Protein AF-A0AAV9NTB2-F1 (afdb_monomer)

Secondary structure (DSSP, 8-state):
---HHHHHHHHHHHHHHHHHHS-HHHHHHHHHHHHHHHHHHHHHHHHHHHHHHHH-S-HHHHHHHHHHHHHHHHHHHHHS--HHHHHHHHHHHHHHHHHHHTTS-------------------------------HHHHHHHHHHHHHHTT--

Solvent-accessible surface area (backbone atoms only — not comparable to full-atom values): 8979 Å² total; per-residue (Å²): 133,82,53,70,70,56,55,55,50,52,55,52,52,49,26,51,47,18,60,76,79,53,51,53,69,58,16,50,50,50,49,51,51,53,54,57,49,51,49,52,57,45,47,52,51,20,52,50,23,45,50,46,26,71,69,45,85,49,70,67,60,19,45,53,24,16,50,53,14,29,54,39,21,50,53,46,25,74,75,55,76,46,72,67,34,51,50,46,30,55,51,22,52,51,47,44,55,48,53,64,54,68,69,67,76,66,83,85,73,86,76,91,75,91,81,92,84,80,91,78,86,86,87,79,84,82,74,86,74,80,72,79,78,80,56,65,79,56,55,57,55,52,54,50,56,51,55,57,54,69,72,76,114

pLDDT: mean 71.11, std 19.21, range [32.44, 97.31]

Radius of gyration: 24.72 Å; Cα contacts (8 Å, |Δi|>4): 89; chains: 1; bounding box: 62×46×72 Å

Organism: NCBI:txid1690606

Sequence (153 aa):
MESLQQQYWAQYEEAGELFMHGSIEDGLTLCLDLRRQVKMGLYLRAMVNAALAIFSENAVDKSEYATECLDLSNMLHKQAPDDETAWLVKHAENLMSKTSSSHIEIEEDQDLKDDPGIVTECFGSPTEVDKPSISWEGMFTNHWKAAKRSQQD

Nearest PDB structures (foldseek):
  3efz-assembly2_D  TM=5.428E-01  e=1.193E+00  Cryptosporidium parvum Iowa II
  6os0-assembly1_A  TM=4.804E-01  e=1.068E+00  Homo sapiens
  6gkf-assembly1_B  TM=5.315E-01  e=3.606E+00  Homo sapiens
  8t1v-assembly1_A  TM=4.320E-01  e=2.317E+00  Homo sapiens

Mean predicted aligned error: 17.04 Å

Foldseek 3Di:
DDDPVVVLVVLLVVLVCCCPPRPPVVSVVSVVVSVVCVLVVLQVLLVVLLVCLVPPPDLVSVQVSLVSSLVSLVVSCVVPNDPVSVVSNVSSVVSNVVSVVVVPPPDPPDDDDDDDDDDDDDDDDDDDDPDPPPPVVPPVVVVVVVVVVVVVD

Structure (mmCIF, N/CA/C/O backbone):
data_AF-A0AAV9NTB2-F1
#
_entry.id   AF-A0AAV9NTB2-F1
#
loop_
_atom_site.group_PDB
_atom_site.id
_atom_site.type_symbol
_atom_site.label_atom_id
_atom_site.label_alt_id
_atom_site.label_comp_id
_atom_site.label_asym_id
_atom_site.label_entity_id
_atom_site.label_seq_id
_atom_site.pdbx_PDB_ins_code
_atom_site.Cartn_x
_atom_site.Cartn_y
_atom_site.Cartn_z
_atom_site.occupancy
_atom_site.B_iso_or_equiv
_atom_site.auth_seq_id
_atom_site.auth_comp_id
_atom_site.auth_asym_id
_atom_site.auth_atom_id
_atom_site.pdbx_PDB_model_num
ATOM 1 N N . MET A 1 1 ? 21.826 -14.119 3.179 1.00 43.31 1 MET A N 1
ATOM 2 C CA . MET A 1 1 ? 20.469 -13.828 2.680 1.00 43.31 1 MET A CA 1
ATOM 3 C C . MET A 1 1 ? 20.367 -12.312 2.684 1.00 43.31 1 MET A C 1
ATOM 5 O O . MET A 1 1 ? 20.500 -11.740 3.757 1.00 43.31 1 MET A O 1
ATOM 9 N N . GLU A 1 2 ? 20.326 -11.671 1.517 1.00 63.91 2 GLU A N 1
ATOM 10 C CA . GLU A 1 2 ? 20.211 -10.205 1.429 1.00 63.91 2 GLU A CA 1
ATOM 11 C C . GLU A 1 2 ? 18.852 -9.749 1.959 1.00 63.91 2 GLU A C 1
ATOM 13 O O . GLU A 1 2 ? 17.868 -10.487 1.862 1.00 63.91 2 GLU A O 1
ATOM 18 N N . SER A 1 3 ? 18.799 -8.556 2.552 1.00 75.06 3 SER A N 1
ATOM 19 C CA . SER A 1 3 ? 17.530 -8.009 3.024 1.00 75.06 3 SER A CA 1
ATOM 20 C C . SER A 1 3 ? 16.627 -7.683 1.835 1.00 75.06 3 SER A C 1
ATOM 22 O O . SER A 1 3 ? 17.103 -7.344 0.752 1.00 75.06 3 SER A O 1
ATOM 24 N N . LEU A 1 4 ? 15.309 -7.741 2.039 1.00 65.19 4 LEU A N 1
ATOM 25 C CA . LEU A 1 4 ? 14.339 -7.373 1.005 1.00 65.19 4 LEU A CA 1
ATOM 26 C C . LEU A 1 4 ? 14.660 -5.981 0.431 1.00 65.19 4 LEU A C 1
ATOM 28 O O . LEU A 1 4 ? 14.701 -5.795 -0.775 1.00 65.19 4 LEU A O 1
ATOM 32 N N . GLN A 1 5 ? 15.015 -5.027 1.292 1.00 62.38 5 GLN A N 1
ATOM 33 C CA . GLN A 1 5 ? 15.408 -3.680 0.883 1.00 62.38 5 GLN A CA 1
ATOM 34 C C . GLN A 1 5 ? 16.631 -3.651 -0.052 1.00 62.38 5 GLN A C 1
ATOM 36 O O . GLN A 1 5 ? 16.646 -2.863 -0.995 1.00 62.38 5 GLN A O 1
ATOM 41 N N . GLN A 1 6 ? 17.639 -4.500 0.183 1.00 69.88 6 GLN A N 1
ATOM 42 C CA . GLN A 1 6 ? 18.811 -4.606 -0.696 1.00 69.88 6 GLN A CA 1
ATOM 43 C C . GLN A 1 6 ? 18.429 -5.144 -2.079 1.00 69.88 6 GLN A C 1
ATOM 45 O O . GLN A 1 6 ? 18.908 -4.626 -3.082 1.00 69.88 6 GLN A O 1
ATOM 50 N N . GLN A 1 7 ? 17.506 -6.106 -2.138 1.00 72.75 7 GLN A N 1
ATOM 51 C CA . GLN A 1 7 ? 17.030 -6.678 -3.401 1.00 72.75 7 GLN A CA 1
ATOM 52 C C . GLN A 1 7 ? 16.250 -5.657 -4.242 1.00 72.75 7 GLN A C 1
ATOM 54 O O . GLN A 1 7 ? 16.481 -5.548 -5.443 1.00 72.75 7 GLN A O 1
ATOM 59 N N . TYR A 1 8 ? 15.381 -4.856 -3.615 1.00 74.50 8 TYR A N 1
ATOM 60 C CA . TYR A 1 8 ? 14.674 -3.764 -4.301 1.00 74.50 8 TYR A CA 1
ATOM 61 C C . TYR A 1 8 ? 15.634 -2.711 -4.851 1.00 74.50 8 TYR A C 1
ATOM 63 O O . TYR A 1 8 ? 15.441 -2.205 -5.955 1.00 74.50 8 TYR A O 1
ATOM 71 N N . TRP A 1 9 ? 16.660 -2.363 -4.071 1.00 76.31 9 TRP A N 1
ATOM 72 C CA . TRP A 1 9 ? 17.654 -1.383 -4.491 1.00 76.31 9 TRP A CA 1
ATOM 73 C C . TRP A 1 9 ? 18.469 -1.887 -5.685 1.00 76.31 9 TRP A C 1
ATOM 75 O O . TRP A 1 9 ? 18.619 -1.158 -6.661 1.00 76.31 9 TRP A O 1
ATOM 85 N N . ALA A 1 10 ? 18.901 -3.150 -5.651 1.00 84.25 10 ALA A N 1
ATOM 86 C CA . ALA A 1 10 ? 19.618 -3.776 -6.757 1.00 84.25 10 ALA A CA 1
ATOM 87 C C . ALA A 1 10 ? 18.792 -3.776 -8.057 1.00 84.25 10 ALA A C 1
ATOM 89 O O . ALA A 1 10 ? 19.298 -3.392 -9.106 1.00 84.25 10 ALA A O 1
ATOM 90 N N . GLN A 1 11 ? 17.500 -4.116 -7.983 1.00 84.25 11 GLN A N 1
ATOM 91 C CA . GLN A 1 11 ? 16.599 -4.078 -9.143 1.00 84.25 11 GLN A CA 1
ATOM 92 C C . GLN A 1 11 ? 16.382 -2.650 -9.677 1.00 84.25 11 GLN A C 1
ATOM 94 O O . GLN A 1 11 ? 16.212 -2.447 -10.879 1.00 84.25 11 GLN A O 1
ATOM 99 N N . TYR A 1 12 ? 16.384 -1.643 -8.800 1.00 77.62 12 TYR A N 1
ATOM 100 C CA . TYR A 1 12 ? 16.284 -0.241 -9.210 1.00 77.62 12 TYR A CA 1
ATOM 101 C C . TYR A 1 12 ? 17.552 0.239 -9.933 1.00 7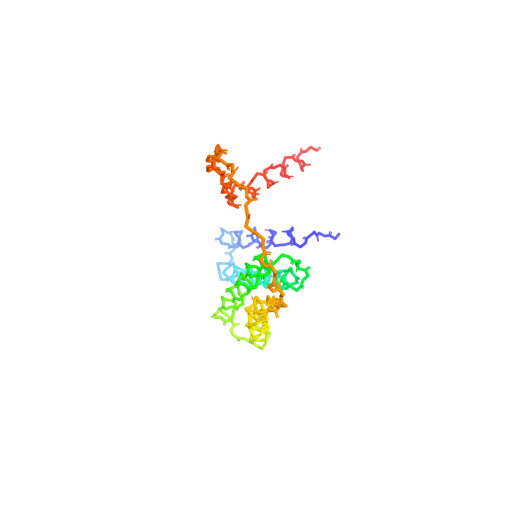7.62 12 TYR A C 1
ATOM 103 O O . TYR A 1 12 ? 17.452 0.921 -10.954 1.00 77.62 12 TYR A O 1
ATOM 111 N N . GLU A 1 13 ? 18.737 -0.134 -9.438 1.00 85.50 13 GLU A N 1
ATOM 112 C CA . GLU A 1 13 ? 20.017 0.145 -10.107 1.00 85.50 13 GLU A CA 1
ATOM 113 C C . GLU A 1 13 ? 20.100 -0.558 -11.468 1.00 85.50 13 GLU A C 1
ATOM 115 O O . GLU A 1 13 ? 20.456 0.072 -12.463 1.00 85.50 13 GLU A O 1
ATOM 120 N N . GLU A 1 14 ? 19.671 -1.819 -11.543 1.00 87.50 14 GLU A N 1
ATOM 121 C CA . GLU A 1 14 ? 19.603 -2.595 -12.786 1.00 87.50 14 GLU A CA 1
ATOM 122 C C . GLU A 1 14 ? 18.695 -1.938 -13.835 1.00 87.50 14 GLU A C 1
ATOM 124 O O . GLU A 1 14 ? 19.073 -1.827 -15.002 1.00 87.50 14 GLU A O 1
ATOM 129 N N . ALA A 1 15 ? 17.529 -1.423 -13.433 1.00 80.06 15 ALA A N 1
ATOM 130 C CA . ALA A 1 15 ? 16.665 -0.675 -14.345 1.00 80.06 15 ALA A CA 1
ATOM 131 C C . ALA A 1 15 ? 17.360 0.589 -14.892 1.00 80.06 15 ALA A C 1
ATOM 133 O O . ALA A 1 15 ? 17.215 0.915 -16.071 1.00 80.06 15 ALA A O 1
ATOM 134 N N . GLY A 1 16 ? 18.150 1.280 -14.060 1.00 67.69 16 GLY A N 1
ATOM 135 C CA . GLY A 1 16 ? 18.963 2.428 -14.471 1.00 67.69 16 GLY A CA 1
ATOM 136 C C . GLY A 1 16 ? 20.032 2.066 -15.505 1.00 67.69 16 GLY A C 1
ATOM 137 O O . GLY A 1 16 ? 20.157 2.743 -16.527 1.00 67.69 16 GLY A O 1
ATOM 138 N N . GLU A 1 17 ? 20.751 0.967 -15.281 1.00 86.62 17 GLU A N 1
ATOM 139 C CA . GLU A 1 17 ? 21.743 0.437 -16.225 1.00 86.62 17 GLU A CA 1
ATOM 140 C C . GLU A 1 17 ? 21.099 0.044 -17.563 1.00 86.62 17 GLU A C 1
ATOM 142 O O . GLU A 1 17 ? 21.627 0.372 -18.628 1.00 86.62 17 GLU A O 1
ATOM 147 N N . LEU A 1 18 ? 19.912 -0.573 -17.534 1.00 85.25 18 LEU A N 1
ATOM 148 C CA . LEU A 1 18 ? 19.158 -0.916 -18.744 1.00 85.25 18 LEU A CA 1
ATOM 149 C C . LEU A 1 18 ? 18.771 0.322 -19.564 1.00 85.25 18 LEU A C 1
ATOM 151 O O . LEU A 1 18 ? 18.844 0.277 -20.790 1.00 85.25 18 LEU A O 1
ATOM 155 N N . PHE A 1 19 ? 18.432 1.446 -18.929 1.00 62.06 19 PHE A N 1
ATOM 156 C CA . PHE A 1 19 ? 18.152 2.689 -19.658 1.00 62.06 19 PHE A CA 1
ATOM 157 C C . PHE A 1 19 ? 19.396 3.349 -20.254 1.00 62.06 19 PHE A C 1
ATOM 159 O O . PHE A 1 19 ? 19.310 3.965 -21.317 1.00 62.06 19 PHE A O 1
ATOM 166 N N . MET A 1 20 ? 20.534 3.257 -19.569 1.00 80.75 20 MET A N 1
ATOM 167 C CA . MET A 1 20 ? 21.768 3.940 -19.972 1.00 80.75 20 MET A CA 1
ATOM 168 C C . MET A 1 20 ? 22.573 3.144 -20.998 1.00 80.75 20 MET A C 1
ATOM 170 O O . MET A 1 20 ? 23.208 3.721 -21.886 1.00 80.75 20 MET A O 1
ATOM 174 N N . HIS A 1 21 ? 22.573 1.822 -20.860 1.00 91.19 21 HIS A N 1
ATOM 175 C CA . HIS A 1 21 ? 23.510 0.935 -21.543 1.00 91.19 21 HIS A CA 1
ATOM 176 C C . HIS A 1 21 ? 22.848 -0.312 -22.141 1.00 91.19 21 HIS A C 1
ATOM 178 O O . HIS A 1 21 ? 23.519 -1.064 -22.849 1.00 91.19 21 HIS A O 1
ATOM 184 N N . GLY A 1 22 ? 21.554 -0.529 -21.896 1.00 84.50 22 GLY A N 1
ATOM 185 C CA . GLY A 1 22 ? 20.830 -1.726 -22.313 1.00 84.50 22 GLY A CA 1
ATOM 186 C C . GLY A 1 22 ? 19.554 -1.445 -23.108 1.00 84.50 22 GLY A C 1
ATOM 187 O O . GLY A 1 22 ? 19.441 -0.482 -23.869 1.00 84.50 22 GLY A O 1
ATOM 188 N N . SER A 1 23 ? 18.598 -2.359 -22.959 1.00 95.44 23 SER A N 1
ATOM 189 C CA . SER A 1 23 ? 17.282 -2.285 -23.583 1.00 95.44 23 SER A CA 1
ATOM 190 C C . SER A 1 23 ? 16.352 -1.398 -22.759 1.00 95.44 23 SER A C 1
ATOM 192 O O . SER A 1 23 ? 16.000 -1.720 -21.623 1.00 95.44 23 SER A O 1
ATOM 194 N N . ILE A 1 24 ? 15.907 -0.291 -23.358 1.00 81.38 24 ILE A N 1
ATOM 195 C CA . ILE A 1 24 ? 14.955 0.639 -22.734 1.00 81.38 24 ILE A CA 1
ATOM 196 C C . ILE A 1 24 ? 13.633 -0.066 -22.391 1.00 81.38 24 ILE A C 1
ATOM 198 O O . ILE A 1 24 ? 13.017 0.244 -21.375 1.00 81.38 24 ILE A O 1
ATOM 202 N N . GLU A 1 25 ? 13.190 -1.007 -23.227 1.00 85.44 25 GLU A N 1
ATOM 203 C CA . GLU A 1 25 ? 11.944 -1.753 -23.017 1.00 85.44 25 GLU A CA 1
ATOM 204 C C . GLU A 1 25 ? 12.028 -2.665 -21.785 1.00 85.44 25 GLU A C 1
ATOM 206 O O . GLU A 1 25 ? 11.097 -2.705 -20.974 1.00 85.44 25 GLU A O 1
ATOM 211 N N . ASP A 1 26 ? 13.173 -3.318 -21.585 1.00 82.81 26 ASP A N 1
ATOM 212 C CA . ASP A 1 26 ? 13.409 -4.165 -20.414 1.00 82.81 26 ASP A CA 1
ATOM 213 C C . ASP A 1 26 ? 13.547 -3.319 -19.142 1.00 82.81 26 ASP A C 1
ATOM 215 O O . ASP A 1 26 ? 12.938 -3.637 -18.119 1.00 82.81 26 ASP A O 1
ATOM 219 N N . GLY A 1 27 ? 14.253 -2.183 -19.221 1.00 77.62 27 GLY A N 1
ATOM 220 C CA . GLY A 1 27 ? 14.339 -1.219 -18.118 1.00 77.62 27 GLY A CA 1
ATOM 221 C C . GLY A 1 27 ? 12.964 -0.680 -17.712 1.00 77.62 27 GLY A C 1
ATOM 222 O O . GLY A 1 27 ? 12.636 -0.612 -16.525 1.00 77.62 27 GLY A O 1
ATOM 223 N N . LEU A 1 28 ? 12.106 -0.370 -18.690 1.00 70.44 28 LEU A N 1
ATOM 224 C CA . LEU A 1 28 ? 10.731 0.068 -18.443 1.00 70.44 28 LEU A CA 1
ATOM 225 C C . LEU A 1 28 ? 9.891 -1.037 -17.792 1.00 70.44 28 LEU A C 1
ATOM 227 O O . LEU A 1 28 ? 9.151 -0.761 -16.846 1.00 70.44 28 LEU A O 1
ATOM 231 N N . THR A 1 29 ? 10.013 -2.273 -18.274 1.00 84.25 29 THR A N 1
ATOM 232 C CA . THR A 1 29 ? 9.312 -3.436 -17.713 1.00 84.25 29 THR A CA 1
ATOM 233 C C . THR A 1 29 ? 9.701 -3.650 -16.252 1.00 84.25 29 THR A C 1
ATOM 235 O O . THR A 1 29 ? 8.822 -3.720 -15.389 1.00 84.25 29 THR A O 1
ATOM 238 N N . LEU A 1 30 ? 11.000 -3.626 -15.947 1.00 82.31 30 LEU A N 1
ATOM 239 C CA . LEU A 1 30 ? 11.513 -3.772 -14.586 1.00 82.31 30 LEU A CA 1
ATOM 240 C C . LEU A 1 30 ? 11.048 -2.631 -13.667 1.00 82.31 30 LEU A C 1
ATOM 242 O O . LEU A 1 30 ? 10.604 -2.879 -12.546 1.00 82.31 30 LEU A O 1
ATOM 246 N N . CYS A 1 31 ? 11.045 -1.381 -14.144 1.00 75.69 31 CYS A N 1
ATOM 247 C CA . CYS A 1 31 ? 10.476 -0.256 -13.395 1.00 75.69 31 CYS A CA 1
ATOM 248 C C . CYS A 1 31 ? 8.975 -0.414 -13.122 1.00 75.69 31 CYS A C 1
ATOM 250 O O . CYS A 1 31 ? 8.501 -0.036 -12.048 1.00 75.69 31 CYS A O 1
ATOM 252 N N . LEU A 1 32 ? 8.203 -0.947 -14.071 1.00 70.44 32 LEU A N 1
ATOM 253 C CA . LEU A 1 32 ? 6.778 -1.211 -13.869 1.00 70.44 32 LEU A CA 1
ATOM 254 C C . LEU A 1 32 ? 6.554 -2.321 -12.839 1.00 70.44 32 LEU A C 1
ATOM 256 O O . LEU A 1 32 ? 5.633 -2.209 -12.026 1.00 70.44 32 LEU A O 1
ATOM 260 N N . ASP A 1 33 ? 7.408 -3.339 -12.820 1.00 79.19 33 ASP A N 1
ATOM 261 C CA . ASP A 1 33 ? 7.367 -4.398 -11.815 1.00 79.19 33 ASP A CA 1
ATOM 262 C C . ASP A 1 33 ? 7.758 -3.881 -10.430 1.00 79.19 33 ASP A C 1
ATOM 264 O O . ASP A 1 33 ? 7.016 -4.092 -9.471 1.00 79.19 33 ASP A O 1
ATOM 268 N N . LEU A 1 34 ? 8.814 -3.075 -10.319 1.00 74.19 34 LEU A N 1
ATOM 269 C CA . LEU A 1 34 ? 9.170 -2.383 -9.075 1.00 74.19 34 LEU A CA 1
ATOM 270 C C . LEU A 1 34 ? 8.062 -1.444 -8.593 1.00 74.19 34 LEU A C 1
ATOM 272 O O . LEU A 1 34 ? 7.739 -1.388 -7.406 1.00 74.19 34 LEU A O 1
ATOM 276 N N . ARG A 1 35 ? 7.398 -0.740 -9.513 1.00 65.62 35 ARG A N 1
ATOM 277 C CA . ARG A 1 35 ? 6.226 0.081 -9.190 1.00 65.62 35 ARG A CA 1
ATOM 278 C C . ARG A 1 35 ? 5.067 -0.771 -8.675 1.00 65.62 35 ARG A C 1
ATOM 280 O O . ARG A 1 35 ? 4.363 -0.347 -7.760 1.00 65.62 35 ARG A O 1
ATOM 287 N N . ARG A 1 36 ? 4.839 -1.965 -9.229 1.00 66.75 36 ARG A N 1
ATOM 288 C CA . ARG A 1 36 ? 3.862 -2.916 -8.670 1.00 66.75 36 ARG A CA 1
ATOM 289 C C . ARG A 1 36 ? 4.288 -3.370 -7.281 1.00 66.75 36 ARG A C 1
ATOM 291 O O . ARG A 1 36 ? 3.431 -3.533 -6.427 1.00 66.75 36 ARG A O 1
ATOM 298 N N . GLN A 1 37 ? 5.581 -3.487 -7.025 1.00 72.12 37 GLN A N 1
ATOM 299 C CA . GLN A 1 37 ? 6.101 -3.833 -5.715 1.00 72.12 37 GLN A CA 1
ATOM 300 C C . GLN A 1 37 ? 5.979 -2.687 -4.674 1.00 72.12 37 GLN A C 1
ATOM 302 O O . GLN A 1 37 ? 5.809 -2.967 -3.492 1.00 72.12 37 GLN A O 1
ATOM 307 N N . VAL A 1 38 ? 5.903 -1.403 -5.067 1.00 68.06 38 VAL A N 1
ATOM 308 C CA . VAL A 1 38 ? 5.487 -0.296 -4.158 1.00 68.06 38 VAL A CA 1
ATOM 309 C C . VAL A 1 38 ? 4.096 -0.547 -3.563 1.00 68.06 38 VAL A C 1
ATOM 311 O O . VAL A 1 38 ? 3.831 -0.162 -2.421 1.00 68.06 38 VAL A O 1
ATOM 314 N N . LYS A 1 39 ? 3.222 -1.268 -4.280 1.00 69.75 39 LYS A N 1
ATOM 315 C CA . LYS A 1 39 ? 1.941 -1.728 -3.726 1.00 69.75 39 LYS A CA 1
ATOM 316 C C . LYS A 1 39 ? 2.146 -2.634 -2.521 1.00 69.75 39 LYS A C 1
ATOM 318 O O . LYS A 1 39 ? 1.369 -2.532 -1.588 1.00 69.75 39 LYS A O 1
ATOM 323 N N . MET A 1 40 ? 3.204 -3.446 -2.487 1.00 74.62 40 MET A N 1
ATOM 324 C CA . MET A 1 40 ? 3.545 -4.250 -1.311 1.00 74.62 40 MET A CA 1
ATOM 325 C C . MET A 1 40 ? 3.875 -3.356 -0.111 1.00 74.62 40 MET A C 1
ATOM 327 O O . MET A 1 40 ? 3.414 -3.621 0.991 1.00 74.62 40 MET A O 1
ATOM 331 N N . GLY A 1 41 ? 4.603 -2.253 -0.316 1.00 80.25 41 GLY A N 1
ATOM 332 C CA . GLY A 1 41 ? 4.868 -1.272 0.743 1.00 80.25 41 GLY A CA 1
ATOM 333 C C . GLY A 1 41 ? 3.591 -0.612 1.274 1.00 80.25 41 GLY A C 1
ATOM 334 O O . GLY A 1 41 ? 3.389 -0.538 2.486 1.00 80.25 41 GLY A O 1
ATOM 335 N N . LEU A 1 42 ? 2.698 -0.186 0.375 1.00 82.94 42 LEU A N 1
ATOM 336 C CA . LEU A 1 42 ? 1.389 0.365 0.747 1.00 82.94 42 LEU A CA 1
ATOM 337 C C . LEU A 1 42 ? 0.503 -0.681 1.440 1.00 82.94 42 LEU A C 1
ATOM 339 O O . LEU A 1 42 ? -0.155 -0.360 2.423 1.00 82.94 42 LEU A O 1
ATOM 343 N N . TYR A 1 43 ? 0.523 -1.928 0.966 1.00 81.06 43 TYR A N 1
ATOM 344 C CA . TYR A 1 43 ? -0.249 -3.043 1.513 1.00 81.06 43 TYR A CA 1
ATOM 345 C C . TYR A 1 43 ? 0.224 -3.402 2.919 1.00 81.06 43 TYR A C 1
ATOM 347 O O . TYR A 1 43 ? -0.577 -3.450 3.847 1.00 81.06 43 TYR A O 1
ATOM 355 N N . LEU A 1 44 ? 1.536 -3.561 3.116 1.00 77.44 44 LEU A N 1
ATOM 356 C CA . LEU A 1 44 ? 2.121 -3.800 4.434 1.00 77.44 44 LEU A CA 1
ATOM 357 C C . LEU A 1 44 ? 1.795 -2.658 5.400 1.00 77.44 44 LEU A C 1
ATOM 359 O O . LEU A 1 44 ? 1.406 -2.917 6.535 1.00 77.44 44 LEU A O 1
ATOM 363 N N . ARG A 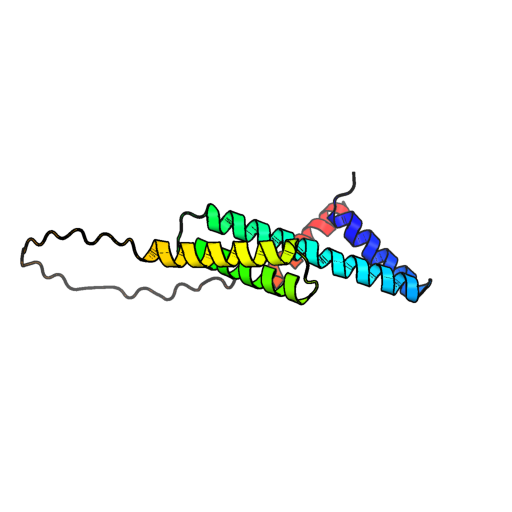1 45 ? 1.887 -1.401 4.952 1.00 84.50 45 ARG A N 1
ATOM 364 C CA . ARG A 1 45 ? 1.525 -0.241 5.776 1.00 84.50 45 ARG A CA 1
ATOM 365 C C . ARG A 1 45 ? 0.036 -0.228 6.131 1.00 84.50 45 ARG A C 1
ATOM 367 O O . ARG A 1 45 ? -0.301 0.052 7.279 1.00 84.50 45 ARG A O 1
ATOM 374 N N . ALA A 1 46 ? -0.848 -0.563 5.194 1.00 83.94 46 ALA A N 1
ATOM 375 C CA . ALA A 1 46 ? -2.279 -0.685 5.462 1.00 83.94 46 ALA A CA 1
ATOM 376 C C . ALA A 1 46 ? -2.567 -1.798 6.485 1.00 83.94 46 ALA A C 1
ATOM 378 O O . ALA A 1 46 ? -3.319 -1.579 7.432 1.00 83.94 46 ALA A O 1
ATOM 379 N N . MET A 1 47 ? -1.909 -2.952 6.356 1.00 79.56 47 MET A N 1
ATOM 380 C CA . MET A 1 47 ? -2.039 -4.079 7.288 1.00 79.56 47 MET A CA 1
ATOM 381 C C . MET A 1 47 ? -1.500 -3.759 8.688 1.00 79.56 47 MET A C 1
ATOM 383 O O . MET A 1 47 ? -2.119 -4.129 9.685 1.00 79.56 47 MET A O 1
ATOM 387 N N . VAL A 1 48 ? -0.374 -3.045 8.788 1.00 80.06 48 VAL A N 1
ATOM 388 C CA . VAL A 1 48 ? 0.167 -2.584 10.077 1.00 80.06 48 VAL A CA 1
ATOM 389 C C . VAL A 1 48 ? -0.798 -1.607 10.745 1.00 80.06 48 VAL A C 1
ATOM 391 O O . VAL A 1 48 ? -1.105 -1.781 11.920 1.00 80.06 48 VAL A O 1
ATOM 394 N N . ASN A 1 49 ? -1.335 -0.636 10.004 1.00 81.88 49 ASN A N 1
ATOM 395 C CA . ASN A 1 49 ? -2.342 0.285 10.530 1.00 81.88 49 ASN A CA 1
ATOM 396 C C . ASN A 1 49 ? -3.622 -0.445 10.972 1.00 81.88 49 ASN A C 1
ATOM 398 O O . ASN A 1 49 ? -4.152 -0.145 12.036 1.00 81.88 49 ASN A O 1
ATOM 402 N N . ALA A 1 50 ? -4.081 -1.462 10.234 1.00 82.44 50 ALA A N 1
ATOM 403 C CA . ALA A 1 50 ? -5.204 -2.296 10.668 1.00 82.44 50 ALA A CA 1
ATOM 404 C C . ALA A 1 50 ? -4.923 -2.977 12.019 1.00 82.44 50 ALA A C 1
ATOM 406 O O . ALA A 1 50 ? -5.754 -2.937 12.925 1.00 82.44 50 ALA A O 1
ATOM 407 N N . ALA A 1 51 ? -3.734 -3.566 12.182 1.00 79.44 51 ALA A N 1
ATOM 408 C CA . ALA A 1 51 ? -3.333 -4.193 13.438 1.00 79.44 51 ALA A CA 1
ATOM 409 C C . ALA A 1 51 ? -3.250 -3.171 14.585 1.00 79.44 51 ALA A C 1
ATOM 411 O O . ALA A 1 51 ? -3.785 -3.417 15.665 1.00 79.44 51 ALA A O 1
ATOM 412 N N . LEU A 1 52 ? -2.642 -2.005 14.347 1.00 79.38 52 LEU A N 1
ATOM 413 C CA . LEU A 1 52 ? -2.563 -0.928 15.335 1.00 79.38 52 LEU A CA 1
ATOM 414 C C . LEU A 1 52 ? -3.955 -0.417 15.731 1.00 79.38 52 LEU A C 1
ATOM 416 O O . LEU A 1 52 ? -4.203 -0.206 16.913 1.00 79.38 52 LEU A O 1
ATOM 420 N N . ALA A 1 53 ? -4.895 -0.302 14.790 1.00 87.38 53 ALA A N 1
ATOM 421 C CA . ALA A 1 53 ? -6.278 0.068 15.088 1.00 87.38 53 ALA A CA 1
ATOM 422 C C . ALA A 1 53 ? -6.999 -0.977 15.962 1.00 87.38 53 ALA A C 1
ATOM 424 O O . ALA A 1 53 ? -7.788 -0.619 16.834 1.00 87.38 53 ALA A O 1
ATOM 425 N N . ILE A 1 54 ? -6.727 -2.270 15.756 1.00 85.06 54 ILE A N 1
ATOM 426 C CA . ILE A 1 54 ? -7.313 -3.359 16.556 1.00 85.06 54 ILE A CA 1
ATOM 427 C C . ILE A 1 54 ? -6.763 -3.351 17.987 1.00 85.06 54 ILE A C 1
ATOM 429 O O . ILE A 1 54 ? -7.531 -3.509 18.938 1.00 85.06 54 ILE A O 1
ATOM 433 N N . PHE A 1 55 ? -5.447 -3.186 18.136 1.00 85.94 55 PHE A N 1
ATOM 434 C CA . PHE A 1 55 ? -4.756 -3.359 19.417 1.00 85.94 55 PHE A CA 1
ATOM 435 C C . PHE A 1 55 ? -4.526 -2.068 20.202 1.00 85.94 55 PHE A C 1
ATOM 437 O O . PHE A 1 55 ? -4.203 -2.147 21.384 1.00 85.94 55 PHE A O 1
ATOM 444 N N . SER A 1 56 ? -4.686 -0.892 19.593 1.00 85.00 56 SER A N 1
ATOM 445 C CA . SER A 1 56 ? -4.574 0.370 20.325 1.00 85.00 56 SER A CA 1
ATOM 446 C C . SER A 1 56 ? -5.668 0.463 21.388 1.00 85.00 56 SER A C 1
ATOM 448 O O . SER A 1 56 ? -6.815 0.101 21.137 1.00 85.00 56 SER A O 1
ATOM 450 N N . GLU A 1 57 ? -5.326 0.949 22.577 1.00 89.88 57 GLU A N 1
ATOM 451 C CA . GLU A 1 57 ? -6.277 1.206 23.666 1.00 89.88 57 GLU A CA 1
ATOM 452 C C . GLU A 1 57 ? -6.878 2.618 23.568 1.00 89.88 57 GLU A C 1
ATOM 454 O O . GLU A 1 57 ? -8.012 2.845 23.986 1.00 89.88 57 GLU A O 1
ATOM 459 N N . ASN A 1 58 ? -6.157 3.554 22.948 1.00 90.94 58 ASN A N 1
ATOM 460 C CA . ASN A 1 58 ? -6.573 4.941 22.774 1.00 90.94 58 ASN A CA 1
ATOM 461 C C . ASN A 1 58 ? -7.514 5.082 21.569 1.00 90.94 58 ASN A C 1
ATOM 463 O O . ASN A 1 58 ? -7.132 4.797 20.434 1.00 90.94 58 ASN A O 1
ATOM 467 N N . ALA A 1 59 ? -8.735 5.566 21.805 1.00 89.81 59 ALA A N 1
ATOM 468 C CA . ALA A 1 59 ? -9.751 5.743 20.767 1.00 89.81 59 ALA A CA 1
ATOM 469 C C . ALA A 1 59 ? -9.330 6.703 19.636 1.00 89.81 59 ALA A C 1
ATOM 471 O O . ALA A 1 59 ? -9.698 6.474 18.483 1.00 89.81 59 ALA A O 1
ATOM 472 N N . VAL A 1 60 ? -8.546 7.743 19.945 1.00 91.31 60 VAL A N 1
ATOM 473 C CA . VAL A 1 60 ? -8.016 8.679 18.939 1.00 91.31 60 VAL A CA 1
ATOM 474 C C . VAL A 1 60 ? -7.064 7.938 18.008 1.00 91.31 60 VAL A C 1
ATOM 476 O O . VAL A 1 60 ? -7.290 7.916 16.800 1.00 91.31 60 VAL A O 1
ATOM 479 N N . ASP A 1 61 ? -6.085 7.232 18.574 1.00 89.12 61 ASP A N 1
ATOM 480 C CA . ASP A 1 61 ? -5.098 6.475 17.802 1.00 89.12 61 ASP A CA 1
ATOM 481 C C . ASP A 1 61 ? -5.777 5.369 16.976 1.00 89.12 61 ASP A C 1
ATOM 483 O O . ASP A 1 61 ? -5.471 5.199 15.797 1.00 89.12 61 ASP A O 1
ATOM 487 N N . LYS A 1 62 ? -6.766 4.653 17.543 1.00 92.75 62 LYS A N 1
ATOM 488 C CA . LYS A 1 62 ? -7.568 3.668 16.789 1.00 92.75 62 LYS A CA 1
ATOM 489 C C . LYS A 1 62 ? -8.207 4.294 15.545 1.00 92.75 62 LYS A C 1
ATOM 491 O O . LYS A 1 62 ? -8.210 3.671 14.484 1.00 92.75 62 LYS A O 1
ATOM 496 N N . SER A 1 63 ? -8.768 5.496 15.682 1.00 94.00 63 SER A N 1
ATOM 497 C CA . SER A 1 63 ? -9.439 6.213 14.592 1.00 94.00 63 SER A CA 1
ATOM 498 C C . SER A 1 63 ? -8.453 6.658 13.515 1.00 94.00 63 SER A C 1
ATOM 500 O O . SER A 1 63 ? -8.705 6.452 12.326 1.00 94.00 63 SER A O 1
ATOM 502 N N . GLU A 1 64 ? -7.307 7.208 13.920 1.00 94.75 64 GLU A N 1
ATOM 503 C CA . GLU A 1 64 ? -6.246 7.625 12.999 1.00 94.75 64 GLU A CA 1
ATOM 504 C C . GLU A 1 64 ? -5.696 6.430 12.208 1.00 94.75 64 GLU A C 1
ATOM 506 O O . GLU A 1 64 ? -5.663 6.468 10.976 1.00 94.75 64 GLU A O 1
ATOM 511 N N . TYR A 1 65 ? -5.374 5.325 12.888 1.00 92.25 65 TYR A N 1
ATOM 512 C CA . TYR A 1 65 ? -4.892 4.106 12.236 1.00 92.25 65 TYR A CA 1
ATOM 513 C C . TYR A 1 65 ? -5.940 3.477 11.309 1.00 92.25 65 TYR A C 1
ATOM 515 O O . TYR A 1 65 ? -5.612 3.059 10.197 1.00 92.25 65 TYR A O 1
ATOM 523 N N . ALA A 1 66 ? -7.212 3.426 11.717 1.00 95.31 66 ALA A N 1
ATOM 524 C CA . ALA A 1 66 ? -8.283 2.902 10.868 1.00 95.31 66 ALA A CA 1
ATOM 525 C C . ALA A 1 66 ? -8.495 3.768 9.612 1.00 95.31 66 ALA A C 1
ATOM 527 O O . ALA A 1 66 ? -8.689 3.227 8.520 1.00 95.31 66 ALA A O 1
ATOM 528 N N . THR A 1 67 ? -8.389 5.093 9.748 1.00 96.62 67 THR A N 1
ATOM 529 C CA . THR A 1 67 ? -8.496 6.041 8.628 1.00 96.62 67 THR A CA 1
ATOM 530 C C . THR A 1 67 ? -7.347 5.848 7.644 1.00 96.62 67 THR A C 1
ATOM 532 O O . THR A 1 67 ? -7.581 5.654 6.452 1.00 96.62 67 THR A O 1
ATOM 535 N N . GLU A 1 68 ? -6.105 5.806 8.135 1.00 92.50 68 GLU A N 1
ATOM 536 C CA . GLU A 1 68 ? -4.936 5.607 7.276 1.00 92.50 68 GLU A CA 1
ATOM 537 C C . GLU A 1 68 ? -4.974 4.238 6.576 1.00 92.50 68 GLU A C 1
ATOM 539 O O . GLU A 1 68 ? -4.660 4.129 5.387 1.00 92.50 68 GLU A O 1
ATOM 544 N N . CYS A 1 69 ? -5.414 3.189 7.282 1.00 93.75 69 CYS A N 1
ATOM 545 C CA . CYS A 1 69 ? -5.650 1.875 6.689 1.00 93.75 69 CYS A CA 1
ATOM 546 C C . CYS A 1 69 ? -6.635 1.964 5.513 1.00 93.75 69 CYS A C 1
ATOM 548 O O . CYS A 1 69 ? -6.348 1.448 4.428 1.00 93.75 69 CYS A O 1
ATOM 550 N N . LEU A 1 70 ? -7.769 2.647 5.696 1.00 96.88 70 LEU A N 1
ATOM 551 C CA . LEU A 1 70 ? -8.795 2.792 4.664 1.00 96.88 70 LEU A CA 1
ATOM 552 C C . LEU A 1 70 ? -8.289 3.580 3.450 1.00 96.88 70 LEU A C 1
ATOM 554 O O . LEU A 1 70 ? -8.517 3.161 2.311 1.00 96.88 70 LEU A O 1
ATOM 558 N N . ASP A 1 71 ? -7.570 4.678 3.671 1.00 95.12 71 ASP A N 1
ATOM 559 C CA . ASP A 1 71 ? -7.014 5.506 2.597 1.00 95.12 71 ASP A CA 1
ATOM 560 C C . ASP A 1 71 ? -6.028 4.719 1.728 1.00 95.12 71 ASP A C 1
ATOM 562 O O . ASP A 1 71 ? -6.151 4.692 0.497 1.00 95.12 71 ASP A O 1
ATOM 566 N N . LEU A 1 72 ? -5.092 4.007 2.363 1.00 89.50 72 LEU A N 1
ATOM 567 C CA . LEU A 1 72 ? -4.110 3.172 1.670 1.00 89.50 72 LEU A CA 1
ATOM 568 C C . LEU A 1 72 ? -4.780 2.026 0.903 1.00 89.50 72 LEU A C 1
ATOM 570 O O . LEU A 1 72 ? -4.414 1.749 -0.241 1.00 89.50 72 LEU A O 1
ATOM 574 N N . SER A 1 73 ? -5.796 1.399 1.495 1.00 92.88 73 SER A N 1
ATOM 575 C CA . SER A 1 73 ? -6.556 0.308 0.869 1.00 92.88 73 SER A CA 1
ATOM 576 C C . SER A 1 73 ? -7.328 0.787 -0.359 1.00 92.88 73 SER A C 1
ATOM 578 O O . SER A 1 73 ? -7.281 0.156 -1.416 1.00 92.88 73 SER A O 1
ATOM 580 N N . ASN A 1 74 ? -7.968 1.956 -0.268 1.00 93.56 74 ASN A N 1
ATOM 581 C CA . ASN A 1 74 ? -8.648 2.587 -1.397 1.00 93.56 74 ASN A CA 1
ATOM 582 C C . ASN A 1 74 ? -7.672 2.984 -2.508 1.00 93.56 74 ASN A C 1
ATOM 584 O O . ASN A 1 74 ? -7.977 2.814 -3.690 1.00 93.56 74 ASN A O 1
ATOM 588 N N . MET A 1 75 ? -6.495 3.510 -2.154 1.00 89.69 75 MET A N 1
ATOM 589 C CA . MET A 1 75 ? -5.440 3.800 -3.127 1.00 89.69 75 MET A CA 1
ATOM 590 C C . MET A 1 75 ? -4.979 2.533 -3.853 1.00 89.69 75 MET A C 1
ATOM 592 O O . MET A 1 75 ? -4.855 2.556 -5.079 1.00 89.69 75 MET A O 1
ATOM 596 N N . LEU A 1 76 ? -4.755 1.437 -3.122 1.00 87.88 76 LEU A N 1
ATOM 597 C CA . LEU A 1 76 ? -4.370 0.141 -3.684 1.00 87.88 76 LEU A CA 1
ATOM 598 C C . LEU A 1 76 ? -5.431 -0.393 -4.647 1.00 87.88 76 LEU A C 1
ATOM 600 O O . LEU A 1 76 ? -5.111 -0.665 -5.804 1.00 87.88 76 LEU A O 1
ATOM 604 N N . HIS A 1 77 ? -6.690 -0.448 -4.207 1.00 90.88 77 HIS A N 1
ATOM 605 C CA . HIS A 1 77 ? -7.798 -0.963 -5.010 1.00 90.88 77 HIS A CA 1
ATOM 606 C C . HIS A 1 77 ? -8.033 -0.133 -6.282 1.00 90.88 77 HIS A C 1
ATOM 608 O O . HIS A 1 77 ? -8.253 -0.681 -7.358 1.00 90.88 77 HIS A O 1
ATOM 614 N N . LYS A 1 78 ? -7.901 1.200 -6.203 1.00 87.38 78 LYS A N 1
ATOM 615 C CA . LYS A 1 78 ? -7.978 2.078 -7.386 1.00 87.38 78 LYS A CA 1
ATOM 616 C C . LYS A 1 78 ? -6.855 1.817 -8.393 1.00 87.38 78 LYS A C 1
ATOM 618 O O . LYS A 1 78 ? -7.068 1.986 -9.590 1.00 87.38 78 LYS A O 1
ATOM 623 N N . GLN A 1 79 ? -5.655 1.462 -7.929 1.00 81.62 79 GLN A N 1
ATOM 624 C CA . GLN A 1 79 ? -4.497 1.229 -8.800 1.00 81.62 79 GLN A CA 1
ATOM 625 C C . GLN A 1 79 ? -4.461 -0.179 -9.400 1.00 81.62 79 GLN A C 1
ATOM 627 O O . GLN A 1 79 ? -3.937 -0.360 -10.502 1.00 81.62 79 GLN A O 1
ATOM 632 N N . ALA A 1 80 ? -4.944 -1.180 -8.671 1.00 80.38 80 ALA A N 1
ATOM 633 C CA . ALA A 1 80 ? -5.120 -2.541 -9.156 1.00 80.38 80 ALA A CA 1
ATOM 634 C C . ALA A 1 80 ? -6.254 -3.212 -8.383 1.00 80.38 80 ALA A C 1
ATOM 636 O O . ALA A 1 80 ? -6.016 -3.711 -7.286 1.00 80.38 80 ALA A O 1
ATOM 637 N N . PRO A 1 81 ? -7.473 -3.203 -8.941 1.00 86.25 81 PRO A N 1
ATOM 638 C CA . PRO A 1 81 ? -8.594 -3.862 -8.308 1.00 86.25 81 PRO A CA 1
ATOM 639 C C . PRO A 1 81 ? -8.447 -5.378 -8.446 1.00 86.25 81 PRO A C 1
ATOM 641 O O . PRO A 1 81 ? -8.355 -5.908 -9.554 1.00 86.25 81 PRO A O 1
ATOM 644 N N . ASP A 1 82 ? -8.446 -6.056 -7.309 1.00 86.44 82 ASP A N 1
ATOM 645 C CA . ASP A 1 82 ? -8.452 -7.509 -7.167 1.00 86.44 82 ASP A CA 1
ATOM 646 C C . ASP A 1 82 ? -9.171 -7.904 -5.863 1.00 86.44 82 ASP A C 1
ATOM 648 O O . ASP A 1 82 ? -9.615 -7.045 -5.091 1.00 86.44 82 ASP A O 1
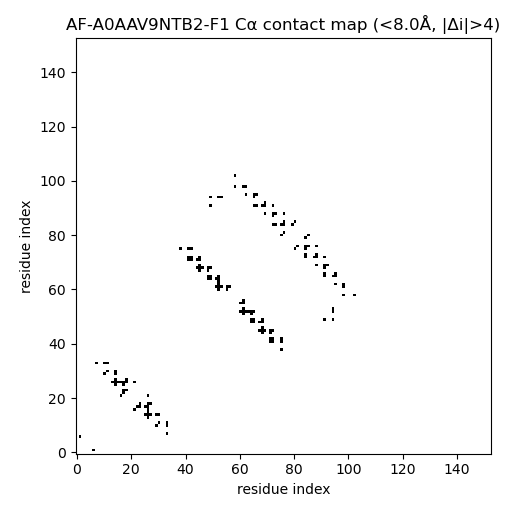ATOM 652 N N . ASP A 1 83 ? -9.318 -9.209 -5.629 1.00 89.88 83 ASP A N 1
ATOM 653 C CA . ASP A 1 83 ? -10.039 -9.732 -4.465 1.00 89.88 83 ASP A CA 1
ATOM 654 C C . ASP A 1 83 ? -9.342 -9.382 -3.138 1.00 89.88 83 ASP A C 1
ATOM 656 O O . ASP A 1 83 ? -10.010 -9.125 -2.134 1.00 89.88 83 ASP A O 1
ATOM 660 N N . GLU A 1 84 ? -8.006 -9.327 -3.127 1.00 81.00 84 GLU A N 1
ATOM 661 C CA . GLU A 1 84 ? -7.215 -9.012 -1.933 1.00 81.00 84 GLU A CA 1
ATOM 662 C C . GLU A 1 84 ? -7.390 -7.545 -1.519 1.00 81.00 84 GLU A C 1
ATOM 664 O O . GLU A 1 84 ? -7.687 -7.243 -0.359 1.00 81.00 84 GLU A O 1
ATOM 669 N N . THR A 1 85 ? -7.275 -6.619 -2.472 1.00 87.06 85 THR A N 1
ATOM 670 C CA . THR A 1 85 ? -7.480 -5.185 -2.230 1.00 87.06 85 THR A CA 1
ATOM 671 C C . THR A 1 85 ? -8.932 -4.867 -1.882 1.00 87.06 85 THR A C 1
ATOM 673 O O . THR A 1 85 ? -9.174 -4.031 -1.011 1.00 87.06 85 THR A O 1
ATOM 676 N N . ALA A 1 86 ? -9.905 -5.559 -2.485 1.00 91.75 86 ALA A N 1
ATOM 677 C CA . ALA A 1 86 ? -11.319 -5.417 -2.136 1.00 91.75 86 ALA A CA 1
ATOM 678 C C . ALA A 1 86 ? -11.615 -5.907 -0.708 1.00 91.75 86 ALA A C 1
ATOM 680 O O . ALA A 1 86 ? -12.342 -5.248 0.044 1.00 91.75 86 ALA A O 1
ATOM 681 N N . TRP A 1 87 ? -11.031 -7.043 -0.307 1.00 95.00 87 TRP A N 1
ATOM 682 C CA . TRP A 1 87 ? -11.126 -7.537 1.067 1.00 95.00 87 TRP A CA 1
ATOM 683 C C . TRP A 1 87 ? -10.550 -6.528 2.064 1.00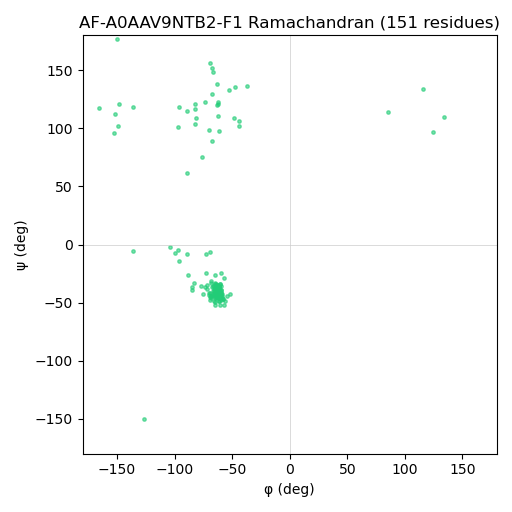 95.00 87 TRP A C 1
ATOM 685 O O . TRP A 1 87 ? -11.188 -6.244 3.081 1.00 95.00 87 TRP A O 1
ATOM 695 N N . LEU A 1 88 ? -9.386 -5.953 1.754 1.00 90.06 88 LEU A N 1
ATOM 696 C CA . LEU A 1 88 ? -8.708 -5.008 2.634 1.00 90.06 88 LEU A CA 1
ATOM 697 C C . LEU A 1 88 ? -9.509 -3.709 2.819 1.00 90.06 88 LEU A C 1
ATOM 699 O O . LEU A 1 88 ? -9.657 -3.248 3.950 1.00 90.06 88 LEU A O 1
ATOM 703 N N . VAL A 1 89 ? -10.105 -3.170 1.747 1.00 97.31 89 VAL A N 1
ATOM 704 C CA . VAL A 1 89 ? -11.026 -2.018 1.829 1.00 97.31 89 VAL A CA 1
ATOM 705 C C . VAL A 1 89 ? -12.186 -2.327 2.774 1.00 97.31 89 VAL A C 1
ATOM 707 O O . VAL A 1 89 ? -12.411 -1.593 3.735 1.00 97.31 89 VAL A O 1
ATOM 710 N N . LYS A 1 90 ? -12.868 -3.460 2.575 1.00 96.56 90 LYS A N 1
ATOM 711 C CA . LYS A 1 90 ? -13.995 -3.868 3.426 1.00 96.56 90 LYS A CA 1
ATOM 712 C C . LYS A 1 90 ? 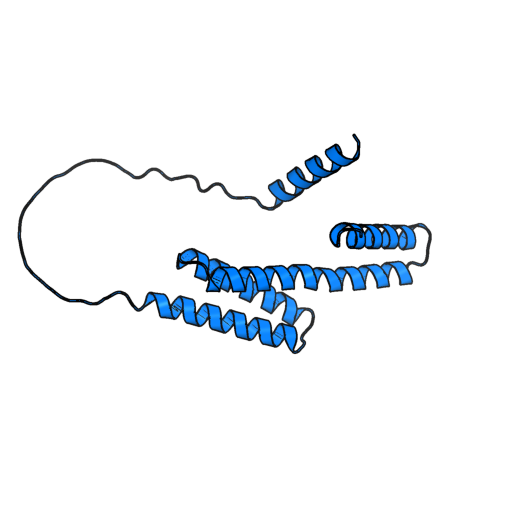-13.579 -4.079 4.886 1.00 96.56 90 LYS A C 1
ATOM 714 O O . LYS A 1 90 ? -14.353 -3.808 5.807 1.00 96.56 90 LYS A O 1
ATOM 719 N N . HIS A 1 91 ? -12.371 -4.591 5.115 1.00 94.06 91 HIS A N 1
ATOM 720 C CA . HIS A 1 91 ? -11.823 -4.749 6.457 1.00 94.06 91 HIS A CA 1
ATOM 721 C C . HIS A 1 91 ? -11.600 -3.389 7.133 1.00 94.06 91 HIS A C 1
ATOM 723 O O . HIS A 1 91 ? -12.037 -3.199 8.269 1.00 94.06 91 HIS A O 1
ATOM 729 N N . ALA A 1 92 ? -11.004 -2.429 6.424 1.00 94.56 92 ALA A N 1
ATOM 730 C CA . ALA A 1 92 ? -10.772 -1.078 6.926 1.00 94.56 92 ALA A CA 1
ATOM 731 C C . ALA A 1 92 ? -12.081 -0.309 7.197 1.00 94.56 92 ALA A C 1
ATOM 733 O O . ALA A 1 92 ? -12.214 0.341 8.233 1.00 94.56 92 ALA A O 1
ATOM 734 N N . GLU A 1 93 ? -13.093 -0.450 6.335 1.00 96.88 93 GLU A N 1
ATOM 735 C CA . GLU A 1 93 ? -14.439 0.103 6.564 1.00 96.88 93 GLU A CA 1
ATOM 736 C C . GLU A 1 93 ? -15.078 -0.453 7.846 1.00 96.88 93 GLU A C 1
ATOM 738 O O . GLU A 1 93 ? -15.680 0.285 8.630 1.00 96.88 93 GLU A O 1
ATOM 743 N N . ASN A 1 94 ? -14.913 -1.755 8.100 1.00 94.12 94 ASN A N 1
ATOM 744 C CA . ASN A 1 94 ? -15.394 -2.384 9.328 1.00 94.12 94 ASN A CA 1
ATOM 745 C C . ASN A 1 94 ? -14.682 -1.806 10.562 1.00 94.12 94 ASN A C 1
ATOM 747 O O . ASN A 1 94 ? -15.349 -1.465 11.540 1.00 94.12 94 ASN A O 1
ATOM 751 N N . LEU A 1 95 ? -13.358 -1.628 10.504 1.00 92.00 95 LEU A N 1
ATOM 752 C CA . LEU A 1 95 ? -12.601 -0.990 11.585 1.00 92.00 95 LEU A CA 1
ATOM 753 C C . LEU A 1 95 ? -13.126 0.421 11.880 1.00 92.00 95 LEU A C 1
ATOM 755 O O . LEU A 1 95 ? -13.432 0.710 13.033 1.00 92.00 95 LEU A O 1
ATOM 759 N N . MET A 1 96 ? -13.343 1.245 10.851 1.00 93.12 96 MET A N 1
ATOM 760 C CA . MET A 1 96 ? -13.918 2.587 11.008 1.00 93.12 96 MET A CA 1
ATOM 761 C C . MET A 1 96 ? -15.291 2.558 11.687 1.00 93.12 96 MET A C 1
ATOM 763 O O . MET A 1 96 ? -15.528 3.293 12.646 1.00 93.12 96 MET A O 1
ATOM 767 N N . SER A 1 97 ? -16.181 1.661 11.247 1.00 92.25 97 SER A N 1
ATOM 768 C CA . SER A 1 97 ? -17.519 1.535 11.841 1.00 92.25 97 SER A CA 1
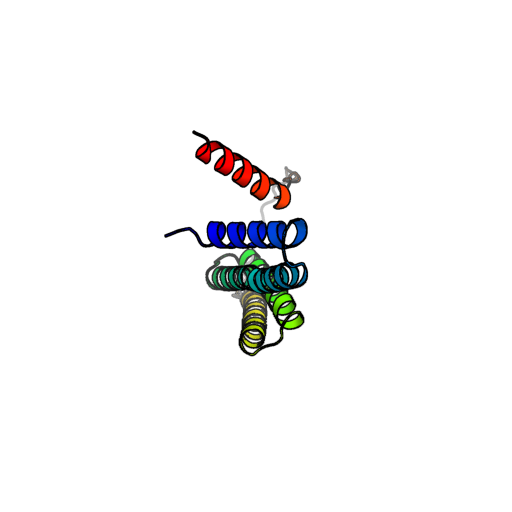ATOM 769 C C . SER A 1 97 ? -17.480 1.140 13.324 1.00 92.25 97 SER A C 1
ATOM 771 O O . SER A 1 97 ? -18.273 1.641 14.126 1.00 92.25 97 SER A O 1
ATOM 773 N N . LYS A 1 98 ? -16.526 0.284 13.713 1.00 87.81 98 LYS A N 1
ATOM 774 C CA . LYS A 1 98 ? -16.330 -0.137 15.104 1.00 87.81 98 LYS A CA 1
ATOM 775 C C . LYS A 1 98 ? -15.798 0.998 15.961 1.00 87.81 98 LYS A C 1
ATOM 777 O O . LYS A 1 98 ? -16.335 1.208 17.043 1.00 87.81 98 LYS A O 1
ATOM 782 N N . THR A 1 99 ? -14.824 1.757 15.462 1.00 84.94 99 THR A N 1
ATOM 783 C CA . THR A 1 99 ? -14.257 2.897 16.192 1.00 84.94 99 THR A CA 1
ATOM 784 C C . THR A 1 99 ? -15.311 3.973 16.463 1.00 84.94 99 THR A C 1
ATOM 786 O O . THR A 1 99 ? -15.373 4.500 17.573 1.00 84.94 99 THR A O 1
ATOM 789 N N . SER A 1 100 ? -16.202 4.244 15.501 1.00 76.25 100 SER A N 1
ATOM 790 C CA . SER A 1 100 ? -17.331 5.167 15.698 1.00 76.25 100 SER A CA 1
ATOM 791 C C . SER A 1 100 ? -18.384 4.640 16.679 1.00 76.25 100 SER A C 1
ATOM 793 O O . SER A 1 100 ? -19.003 5.429 17.387 1.00 76.25 100 SER A O 1
ATOM 795 N N . SER A 1 101 ? -18.579 3.320 16.747 1.00 73.69 101 SER A N 1
ATOM 796 C CA . SER A 1 101 ? -19.560 2.699 17.650 1.00 73.69 101 SER A CA 1
ATOM 797 C C . SER A 1 101 ? -19.062 2.639 19.099 1.00 73.69 101 SER A C 1
ATOM 799 O O . SER A 1 101 ? -19.835 2.875 20.021 1.00 73.69 101 SER A O 1
ATOM 801 N N . SER A 1 102 ? -17.761 2.417 19.313 1.00 58.19 102 SER A N 1
ATOM 802 C CA . SER A 1 102 ? -17.140 2.407 20.649 1.00 58.19 102 SER A CA 1
ATOM 803 C C . SER A 1 102 ? -17.078 3.779 21.335 1.00 58.19 102 SER A C 1
ATOM 805 O O . SER A 1 102 ? -16.686 3.855 22.492 1.00 58.19 102 SER A O 1
ATOM 807 N N . HIS A 1 103 ? -17.449 4.865 20.650 1.00 50.59 103 HIS A N 1
ATOM 808 C CA . HIS A 1 103 ? -17.510 6.204 21.244 1.00 50.59 103 HIS A CA 1
ATOM 809 C C . HIS A 1 103 ? -18.876 6.526 21.885 1.00 50.59 103 HIS A C 1
ATOM 811 O O . HIS A 1 103 ? -19.010 7.555 22.537 1.00 50.59 103 HIS A O 1
ATOM 817 N N . ILE A 1 104 ? -19.884 5.660 21.704 1.00 45.78 104 ILE A N 1
ATOM 818 C CA . ILE A 1 104 ? -21.264 5.878 22.181 1.00 45.78 104 ILE A CA 1
ATOM 819 C C . ILE A 1 104 ? -21.562 5.122 23.491 1.00 45.78 104 I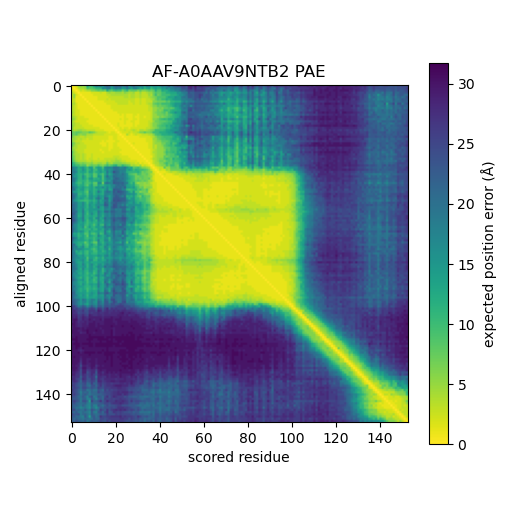LE A C 1
ATOM 821 O O . ILE A 1 104 ? -22.572 5.384 24.131 1.00 45.78 104 ILE A O 1
ATOM 825 N N . GLU A 1 105 ? -20.662 4.263 23.970 1.00 44.72 105 GLU A N 1
ATOM 826 C CA . GLU A 1 105 ? -20.756 3.691 25.322 1.00 44.72 105 GLU A CA 1
ATOM 827 C C . GLU A 1 105 ? -20.038 4.604 26.332 1.00 44.72 105 GLU A C 1
ATOM 829 O O . GLU A 1 105 ? -19.042 4.232 26.945 1.00 44.72 105 GLU A O 1
ATOM 834 N N . ILE A 1 106 ? -20.521 5.843 26.469 1.00 48.12 106 ILE A N 1
ATOM 835 C CA . ILE A 1 106 ? -20.309 6.620 27.694 1.00 48.12 106 ILE A CA 1
ATOM 836 C C . ILE A 1 106 ? -21.480 6.268 28.602 1.00 48.12 106 ILE A C 1
ATOM 838 O O . ILE A 1 106 ? -22.632 6.535 28.270 1.00 48.12 106 ILE A O 1
ATOM 842 N N . GLU A 1 107 ? -21.151 5.618 29.710 1.00 46.16 107 GLU A N 1
ATOM 843 C CA . GLU A 1 107 ? -22.024 5.272 30.824 1.00 46.16 107 GLU A CA 1
ATOM 844 C C . GLU A 1 107 ? -22.935 6.456 31.208 1.00 46.16 107 GLU A C 1
ATOM 846 O O . GLU A 1 107 ? -22.523 7.388 31.897 1.00 46.16 107 GLU A O 1
ATOM 851 N N . GLU A 1 108 ? -24.201 6.416 30.785 1.00 43.06 108 GLU A N 1
ATOM 852 C CA . GLU A 1 108 ? -25.286 7.058 31.525 1.00 43.06 108 GLU A CA 1
ATOM 853 C C . GLU A 1 108 ? -25.608 6.173 32.734 1.00 43.06 108 GLU A C 1
ATOM 855 O O . GLU A 1 108 ? -26.611 5.462 32.745 1.00 43.06 108 GLU A O 1
ATOM 860 N N . ASP A 1 109 ? -24.753 6.215 33.756 1.00 39.31 109 ASP A N 1
ATOM 861 C CA . ASP A 1 109 ? -25.178 5.863 35.107 1.00 39.31 109 ASP A CA 1
ATOM 862 C C . ASP A 1 109 ? -25.506 7.162 35.846 1.00 39.31 109 ASP A C 1
ATOM 864 O O . ASP A 1 109 ? -24.653 7.951 36.263 1.00 39.31 109 ASP A O 1
ATOM 868 N N . GLN A 1 110 ? -26.810 7.410 35.921 1.00 47.84 110 GLN A N 1
ATOM 869 C CA . GLN A 1 110 ? -27.423 8.396 36.789 1.00 47.84 110 GLN A CA 1
ATOM 870 C C . GLN A 1 110 ? -27.140 8.025 38.248 1.00 47.84 110 GLN A C 1
ATOM 872 O O . GLN A 1 110 ? -27.613 6.995 38.715 1.00 47.84 110 GLN A O 1
ATOM 877 N N . ASP A 1 111 ? -26.519 8.924 39.010 1.00 45.06 111 ASP A N 1
ATOM 878 C CA . ASP A 1 111 ? -27.022 9.180 40.360 1.00 45.06 111 ASP A CA 1
ATOM 879 C C . ASP A 1 111 ? -26.763 10.637 40.767 1.00 45.06 111 ASP A C 1
ATOM 881 O O . ASP A 1 111 ? -25.655 11.057 41.106 1.00 45.06 111 ASP A O 1
ATOM 885 N N . LEU A 1 112 ? -27.834 11.430 40.686 1.00 54.41 112 LEU A N 1
ATOM 886 C CA . LEU A 1 112 ? -27.938 12.757 41.275 1.00 54.41 112 LEU A CA 1
ATOM 887 C C . LEU A 1 112 ? -27.842 12.648 42.800 1.00 54.41 112 LEU A C 1
ATOM 889 O O . LEU A 1 112 ? -28.749 12.101 43.429 1.00 54.41 112 LEU A O 1
ATOM 893 N N . LYS A 1 113 ? -26.848 13.304 43.408 1.00 48.12 113 LYS A N 1
ATOM 894 C CA . LYS A 1 113 ? -27.023 13.924 44.729 1.00 48.12 113 LYS A CA 1
ATOM 895 C C . LYS A 1 113 ? -26.408 15.316 44.759 1.00 48.12 113 LYS A C 1
ATOM 897 O O . LYS A 1 113 ? -25.208 15.489 44.573 1.00 48.12 113 LYS A O 1
ATOM 902 N N . ASP A 1 114 ? -27.293 16.276 44.992 1.00 48.09 114 ASP A N 1
ATOM 903 C CA . ASP A 1 114 ? -27.028 17.674 45.299 1.00 48.09 114 ASP A CA 1
ATOM 904 C C . ASP A 1 114 ? -26.061 17.837 46.482 1.00 48.09 114 ASP A C 1
ATOM 906 O O . ASP A 1 114 ? -26.298 17.272 47.551 1.00 48.09 114 ASP A O 1
ATOM 910 N N . ASP A 1 115 ? -25.050 18.697 46.335 1.00 41.78 115 ASP A N 1
ATOM 911 C CA . ASP A 1 115 ? -24.477 19.439 47.465 1.00 41.78 115 ASP A CA 1
ATOM 912 C C . ASP A 1 115 ? -23.965 20.817 46.986 1.00 41.78 115 ASP A C 1
ATOM 914 O O . ASP A 1 115 ? -23.142 20.879 46.064 1.00 41.78 115 ASP A O 1
ATOM 918 N N . PRO A 1 116 ? -24.459 21.949 47.530 1.00 47.06 116 PRO A N 1
ATOM 919 C CA . PRO A 1 116 ? -24.046 23.274 47.106 1.00 47.06 116 PRO A CA 1
ATOM 920 C C . PRO A 1 116 ? -22.940 23.821 48.013 1.00 47.06 116 PRO A C 1
ATOM 922 O O . PRO A 1 116 ? -23.161 24.139 49.179 1.00 47.06 116 PRO A O 1
ATOM 925 N N . GLY A 1 117 ? -21.777 24.083 47.422 1.00 42.06 117 GLY A N 1
ATOM 926 C CA . GLY A 1 117 ? -20.859 25.093 47.937 1.00 42.06 117 GLY A CA 1
ATOM 927 C C . GLY A 1 117 ? -19.409 24.650 48.013 1.00 42.06 117 GLY A C 1
ATOM 928 O O . GLY A 1 117 ? -19.032 23.895 48.895 1.00 42.06 117 GLY A O 1
ATOM 929 N N . ILE A 1 118 ? -18.583 25.231 47.144 1.00 38.50 118 ILE A N 1
ATOM 930 C CA . ILE A 1 118 ? -17.347 25.924 47.524 1.00 38.50 118 ILE A CA 1
ATOM 931 C C . ILE A 1 118 ? -16.880 26.738 46.310 1.00 38.50 118 ILE A C 1
ATOM 933 O O . ILE A 1 118 ? -16.598 26.223 45.233 1.00 38.50 118 ILE A O 1
ATOM 937 N N . VAL A 1 119 ? -16.853 28.052 46.511 1.00 50.56 119 VAL A N 1
ATOM 938 C CA . VAL A 1 119 ? -16.147 29.045 45.699 1.00 50.56 119 VAL A CA 1
ATOM 939 C C . VAL A 1 119 ? -14.649 28.828 45.872 1.00 50.56 119 VAL A C 1
ATOM 941 O O . VAL A 1 119 ? -14.173 28.830 47.005 1.00 50.56 119 VAL A O 1
ATOM 944 N N . THR A 1 120 ? -13.886 28.730 44.785 1.00 40.88 120 THR A N 1
ATOM 945 C CA . THR A 1 120 ? -12.489 29.190 44.759 1.00 40.88 120 THR A CA 1
ATOM 946 C C . THR A 1 120 ? -12.129 29.601 43.335 1.00 40.88 120 THR A C 1
ATOM 948 O O . THR A 1 120 ? -12.087 28.788 42.416 1.00 40.88 120 THR A O 1
ATOM 951 N N . GLU A 1 121 ? -11.914 30.903 43.173 1.00 40.22 121 GLU A N 1
ATOM 952 C CA . GLU A 1 121 ? -11.304 31.515 42.003 1.00 40.22 121 GLU A CA 1
ATOM 953 C C . GLU A 1 121 ? -9.813 31.155 41.902 1.00 40.22 121 GLU A C 1
ATOM 955 O O . GLU A 1 121 ? -9.137 30.974 42.913 1.00 40.22 121 GLU A O 1
ATOM 960 N N . CYS A 1 122 ? -9.317 31.242 40.665 1.00 37.31 122 CYS A N 1
ATOM 961 C CA . CYS A 1 122 ? -7.988 31.708 40.259 1.00 37.31 122 CYS A CA 1
ATOM 962 C C . CYS A 1 122 ? -7.035 30.705 39.578 1.00 37.31 122 CYS A C 1
ATOM 964 O O . CYS A 1 122 ? -6.706 29.640 40.083 1.00 37.31 122 CYS A O 1
ATOM 966 N N . PHE A 1 123 ? -6.470 31.249 38.494 1.00 33.97 123 PHE A N 1
ATOM 967 C CA . PHE A 1 123 ? -5.196 30.964 37.833 1.00 33.97 123 PHE A CA 1
ATOM 968 C C . PHE A 1 123 ? -5.104 29.836 36.801 1.00 33.97 123 PHE A C 1
ATOM 970 O O . PHE A 1 123 ? -5.046 28.657 37.117 1.00 33.97 123 PHE A O 1
ATOM 977 N N . GLY A 1 124 ? -4.847 30.280 35.565 1.00 32.44 124 GLY A N 1
ATOM 978 C CA . GLY A 1 124 ? -3.799 29.689 34.735 1.00 32.44 124 GLY A CA 1
ATOM 979 C C . GLY A 1 124 ? -4.274 29.196 33.379 1.00 32.44 124 GLY A C 1
ATOM 980 O O . GLY A 1 124 ? -4.732 28.068 33.255 1.00 32.44 124 GLY A O 1
ATOM 981 N N . SER A 1 125 ? -4.104 30.026 32.349 1.00 51.72 125 SER A N 1
ATOM 982 C CA . SER A 1 125 ? -4.148 29.611 30.945 1.00 51.72 125 SER A CA 1
ATOM 983 C C . SER A 1 125 ? -3.301 28.352 30.701 1.00 51.72 125 SER A C 1
ATOM 985 O O . SER A 1 125 ? -2.139 28.341 31.116 1.00 51.72 125 SER A O 1
ATOM 987 N N . PRO A 1 126 ? -3.783 27.346 29.952 1.00 42.06 126 PRO A N 1
ATOM 988 C CA . PRO A 1 126 ? -2.903 26.364 29.348 1.00 42.06 126 PRO A CA 1
ATOM 989 C C . PRO A 1 126 ? -2.341 26.963 28.057 1.00 42.06 126 PRO A C 1
ATOM 991 O O . PRO A 1 126 ? -3.049 27.175 27.074 1.00 42.06 126 PRO A O 1
ATOM 994 N N . THR A 1 127 ? -1.054 27.281 28.118 1.00 41.69 127 THR A N 1
ATOM 995 C CA . THR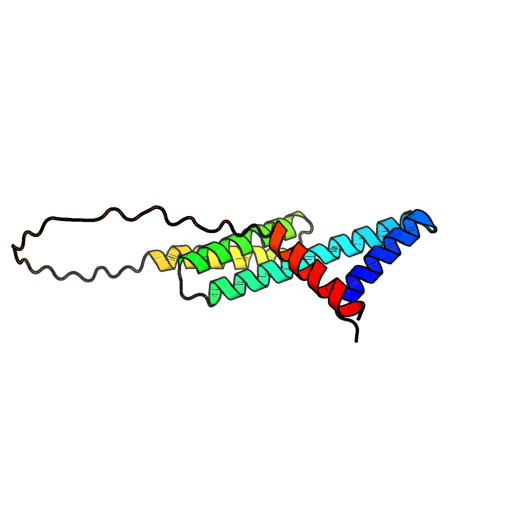 A 1 127 ? -0.130 27.483 27.000 1.00 41.69 127 THR A CA 1
ATOM 996 C C . THR A 1 127 ? -0.382 26.520 25.840 1.00 41.69 127 THR A C 1
ATOM 998 O O . THR A 1 127 ? -0.528 25.316 26.052 1.00 41.69 127 THR A O 1
ATOM 1001 N N . GLU A 1 128 ? -0.356 27.062 24.619 1.00 46.66 128 GLU A N 1
ATOM 1002 C CA . GLU A 1 128 ? -0.160 26.318 23.374 1.00 46.66 128 GLU A CA 1
ATOM 1003 C C . GLU A 1 128 ? 1.048 25.388 23.531 1.00 46.66 128 GLU A C 1
ATOM 1005 O O . GLU A 1 128 ? 2.193 25.827 23.631 1.00 46.66 128 GLU A O 1
ATOM 1010 N N . VAL A 1 129 ? 0.786 24.085 23.604 1.00 46.22 129 VAL A N 1
ATOM 1011 C CA . VAL A 1 129 ? 1.824 23.072 23.448 1.00 46.22 129 VAL A CA 1
ATOM 1012 C C . VAL A 1 129 ? 2.009 22.902 21.950 1.00 46.22 129 VAL A C 1
ATOM 1014 O O . VAL A 1 129 ? 1.170 22.292 21.283 1.00 46.22 129 VAL A O 1
ATOM 1017 N N . ASP A 1 130 ? 3.091 23.482 21.433 1.00 42.28 130 ASP A N 1
ATOM 1018 C CA . ASP A 1 130 ? 3.638 23.198 20.110 1.00 42.28 130 ASP A CA 1
ATOM 1019 C C . ASP A 1 130 ? 3.636 21.681 19.886 1.00 42.28 130 ASP A C 1
ATOM 1021 O O . ASP A 1 130 ? 4.443 20.940 20.455 1.00 42.28 130 ASP A O 1
ATOM 1025 N N . LYS A 1 131 ? 2.711 21.197 19.051 1.00 47.44 131 LYS A N 1
ATOM 1026 C CA . LYS A 1 131 ? 2.816 19.849 18.501 1.00 47.44 131 LYS A CA 1
ATOM 1027 C C . LYS A 1 131 ? 4.096 19.838 17.667 1.00 47.44 131 LYS A C 1
ATOM 1029 O O . LYS A 1 131 ? 4.171 20.614 16.710 1.00 47.44 131 LYS A O 1
ATOM 1034 N N . PRO A 1 132 ? 5.091 18.979 17.951 1.00 45.00 132 PRO A N 1
ATOM 1035 C CA . PRO A 1 132 ? 6.156 18.776 16.992 1.00 45.00 132 PRO A CA 1
ATOM 1036 C C . PRO A 1 132 ? 5.488 18.205 15.744 1.00 45.00 132 PRO A C 1
ATOM 1038 O O . PRO A 1 132 ? 4.963 17.091 15.757 1.00 45.00 132 PRO A O 1
ATOM 1041 N N . SER A 1 133 ? 5.448 18.994 14.672 1.00 47.53 133 SER A N 1
ATOM 1042 C CA . SER A 1 133 ? 5.118 18.481 13.353 1.00 47.53 133 SER A CA 1
ATOM 1043 C C . SER A 1 133 ? 6.193 17.451 13.018 1.00 47.53 133 SER A C 1
ATOM 1045 O O . SER A 1 133 ? 7.322 17.783 12.657 1.00 47.53 133 SER A O 1
ATOM 1047 N N . ILE A 1 134 ? 5.881 16.173 13.234 1.00 48.97 134 ILE A N 1
ATOM 1048 C CA . ILE A 1 134 ? 6.732 15.073 12.793 1.00 48.97 134 ILE A CA 1
ATOM 1049 C C . ILE A 1 134 ? 6.672 15.101 11.266 1.00 48.97 134 ILE A C 1
ATOM 1051 O O . ILE A 1 134 ? 5.797 14.515 10.631 1.00 48.97 134 ILE A O 1
ATOM 1055 N N . SER A 1 135 ? 7.583 15.867 10.669 1.00 47.12 135 SER A N 1
ATOM 1056 C CA . SER A 1 135 ? 7.850 15.840 9.240 1.00 47.12 135 SER A CA 1
ATOM 1057 C C . SER A 1 135 ? 8.538 14.513 8.932 1.00 47.12 135 SER A C 1
ATOM 1059 O O . SER A 1 135 ? 9.742 14.333 9.143 1.00 47.12 135 SER A O 1
ATOM 1061 N N . TRP A 1 136 ? 7.748 13.553 8.454 1.00 48.81 136 TRP A N 1
ATOM 1062 C CA . TRP A 1 136 ? 8.228 12.230 8.054 1.00 48.81 136 TRP A CA 1
ATOM 1063 C C . TRP A 1 136 ? 9.270 12.290 6.925 1.00 48.81 136 TRP A C 1
ATOM 1065 O O . TRP A 1 136 ? 10.140 11.421 6.846 1.00 48.81 136 TRP A O 1
ATOM 1075 N N . GLU A 1 137 ? 9.263 13.350 6.110 1.00 43.66 137 GLU A N 1
ATOM 1076 C CA . GLU A 1 137 ? 10.249 13.569 5.040 1.00 43.66 137 GLU A CA 1
ATOM 1077 C C . GLU A 1 137 ? 11.681 13.790 5.570 1.00 43.66 137 GLU A C 1
ATOM 1079 O O . GLU A 1 137 ? 12.662 13.443 4.902 1.00 43.66 137 GLU A O 1
ATOM 1084 N N . GLY A 1 138 ? 11.835 14.285 6.804 1.00 41.69 138 GLY A N 1
ATOM 1085 C CA . GLY A 1 138 ? 13.145 14.529 7.416 1.00 41.69 138 GLY A CA 1
ATOM 1086 C C . GLY A 1 138 ? 13.770 13.305 8.095 1.00 41.69 138 GLY A C 1
ATOM 1087 O O . GLY A 1 138 ? 14.981 13.083 7.988 1.00 41.69 138 GLY A O 1
ATOM 1088 N N . MET A 1 139 ? 12.969 12.486 8.785 1.00 48.84 139 MET A N 1
ATOM 1089 C CA . MET A 1 139 ? 13.494 11.370 9.588 1.00 48.84 139 MET A CA 1
ATOM 1090 C C . MET A 1 139 ? 13.989 10.198 8.737 1.00 48.84 139 MET A C 1
ATOM 1092 O O . MET A 1 139 ? 15.031 9.616 9.050 1.00 48.84 139 MET A O 1
ATOM 1096 N N . PHE A 1 140 ? 13.315 9.906 7.621 1.00 49.12 140 PHE A N 1
ATOM 1097 C CA . PHE A 1 140 ? 13.736 8.842 6.706 1.00 49.12 140 PHE A CA 1
ATOM 1098 C C . PHE A 1 140 ? 15.111 9.145 6.088 1.00 49.12 140 PHE A C 1
ATOM 1100 O O . PHE A 1 140 ? 16.014 8.307 6.081 1.00 49.12 140 PHE A O 1
ATOM 1107 N N . THR A 1 141 ? 15.311 10.394 5.660 1.00 55.59 141 THR A N 1
ATOM 1108 C CA . THR A 1 141 ? 16.555 10.858 5.030 1.00 55.59 141 THR A CA 1
ATOM 1109 C C . THR A 1 141 ? 17.747 10.829 5.995 1.00 55.59 141 THR A C 1
ATOM 1111 O O . THR A 1 141 ? 18.871 10.515 5.591 1.00 55.59 141 THR A O 1
ATOM 1114 N N . ASN A 1 142 ? 17.526 11.125 7.280 1.00 52.38 142 ASN A N 1
ATOM 1115 C CA . ASN A 1 142 ? 18.587 11.141 8.290 1.00 52.38 142 ASN A CA 1
ATOM 1116 C C . ASN A 1 142 ? 19.017 9.732 8.719 1.00 52.38 142 ASN A C 1
ATOM 1118 O O . ASN A 1 142 ? 20.220 9.467 8.781 1.00 52.38 142 ASN A O 1
ATOM 1122 N N . HIS A 1 143 ? 18.070 8.810 8.926 1.00 54.16 143 HIS A N 1
ATOM 1123 C CA . HIS A 1 143 ? 18.398 7.404 9.193 1.00 54.16 143 HIS A CA 1
ATOM 1124 C C . HIS A 1 143 ? 19.104 6.743 8.001 1.00 54.16 143 HIS A C 1
ATOM 1126 O O . HIS A 1 143 ? 20.070 6.004 8.193 1.00 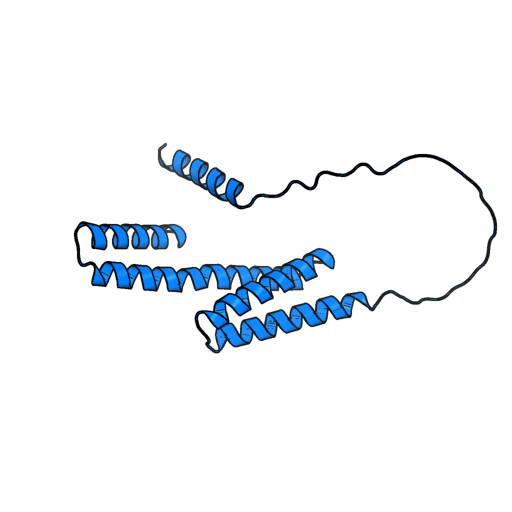54.16 143 HIS A O 1
ATOM 1132 N N . TRP A 1 144 ? 18.709 7.084 6.770 1.00 53.81 144 TRP A N 1
ATOM 1133 C CA . TRP A 1 144 ? 19.374 6.622 5.549 1.00 53.81 144 TRP A CA 1
ATOM 1134 C C . TRP A 1 144 ? 20.828 7.114 5.435 1.00 53.81 144 TRP A C 1
ATOM 1136 O O . TRP A 1 144 ? 21.735 6.323 5.165 1.00 53.81 144 TRP A O 1
ATOM 1146 N N . LYS A 1 145 ? 21.093 8.401 5.711 1.00 60.00 145 LYS A N 1
ATOM 1147 C CA . LYS A 1 145 ? 22.465 8.948 5.715 1.00 60.00 145 LYS A CA 1
ATOM 1148 C C . LYS A 1 145 ? 23.347 8.316 6.796 1.00 60.00 145 LYS A C 1
ATOM 1150 O O . LYS A 1 145 ? 24.538 8.128 6.557 1.00 60.00 145 LYS A O 1
ATOM 1155 N N . ALA A 1 146 ? 22.783 7.997 7.961 1.00 62.28 146 ALA A N 1
ATOM 1156 C CA . ALA A 1 146 ? 23.509 7.337 9.044 1.00 62.28 146 ALA A CA 1
ATOM 1157 C C . ALA A 1 146 ? 23.879 5.888 8.682 1.00 62.28 146 ALA A C 1
ATOM 1159 O O . ALA A 1 146 ? 25.042 5.512 8.811 1.00 62.28 146 ALA A O 1
ATOM 1160 N N . ALA A 1 147 ? 22.932 5.118 8.135 1.00 52.75 147 ALA A N 1
ATOM 1161 C CA . ALA A 1 147 ? 23.160 3.733 7.716 1.00 52.75 147 ALA A CA 1
ATOM 1162 C C . ALA A 1 147 ? 24.196 3.611 6.582 1.00 52.75 147 ALA A C 1
ATOM 1164 O O . ALA A 1 147 ? 24.999 2.678 6.565 1.00 52.75 147 ALA A O 1
ATOM 1165 N N . LYS A 1 148 ? 24.228 4.583 5.660 1.00 53.03 148 LYS A N 1
ATOM 1166 C CA . LYS A 1 148 ? 25.213 4.615 4.568 1.00 53.03 148 LYS A CA 1
ATOM 1167 C C . LYS A 1 148 ? 26.642 4.870 5.064 1.00 53.03 148 LYS A C 1
ATOM 1169 O O . LYS A 1 148 ? 27.584 4.348 4.481 1.00 53.03 148 LYS A O 1
ATOM 1174 N N . ARG A 1 149 ? 26.810 5.651 6.139 1.00 56.59 149 ARG A N 1
ATOM 1175 C CA . ARG A 1 149 ? 28.130 5.917 6.741 1.00 56.59 149 ARG A CA 1
ATOM 1176 C C . ARG A 1 149 ? 28.685 4.693 7.467 1.00 56.59 149 ARG A C 1
ATOM 1178 O O . ARG A 1 149 ? 29.861 4.411 7.326 1.00 56.59 149 ARG A O 1
ATOM 1185 N N . SER A 1 150 ? 27.838 3.921 8.145 1.00 56.56 150 SER A N 1
ATOM 1186 C CA . SER A 1 150 ? 28.254 2.700 8.853 1.00 56.56 150 SER A CA 1
ATOM 1187 C C . SER A 1 150 ? 28.609 1.506 7.956 1.00 56.56 150 SER A C 1
ATOM 1189 O O . SER A 1 150 ? 29.054 0.491 8.468 1.00 56.56 150 SER A O 1
ATOM 1191 N N . GLN A 1 151 ? 28.364 1.585 6.644 1.00 45.94 151 GLN A N 1
ATOM 1192 C CA . GLN A 1 151 ? 28.761 0.550 5.678 1.00 45.94 151 GLN A CA 1
ATOM 1193 C C . GLN A 1 151 ? 30.080 0.869 4.955 1.00 45.94 151 GLN A C 1
ATOM 1195 O O . GLN A 1 151 ? 30.534 0.065 4.146 1.00 45.94 151 GLN A O 1
ATOM 1200 N N . GLN A 1 152 ? 30.660 2.050 5.194 1.00 48.66 152 GLN A N 1
ATOM 1201 C CA . GLN A 1 152 ? 31.924 2.486 4.589 1.00 48.66 152 GLN A CA 1
ATOM 1202 C C . GLN A 1 152 ? 33.120 2.408 5.555 1.00 48.66 152 GLN A C 1
ATOM 1204 O O . GLN A 1 152 ? 34.238 2.678 5.119 1.00 48.66 152 GLN A O 1
ATOM 1209 N N . ASP A 1 153 ? 32.878 2.011 6.808 1.00 43.09 153 ASP A N 1
ATOM 1210 C CA . ASP A 1 153 ? 33.881 1.673 7.828 1.00 43.09 153 ASP A CA 1
ATOM 1211 C C . ASP A 1 153 ? 33.972 0.145 7.987 1.00 43.09 153 ASP A C 1
ATOM 1213 O O . ASP A 1 153 ? 35.099 -0.366 8.185 1.00 43.09 153 ASP A O 1
#